Protein AF-A0A662ST17-F1 (afdb_monomer_lite)

Radius of gyration: 16.81 Å; chains: 1; bounding box: 47×29×49 Å

Structure (mmCIF, N/CA/C/O backbone):
data_AF-A0A662ST17-F1
#
_entry.id   AF-A0A662ST17-F1
#
loop_
_atom_site.group_PDB
_atom_site.id
_atom_site.type_symbol
_atom_site.label_atom_id
_atom_site.label_alt_id
_atom_site.label_comp_id
_atom_site.label_asym_id
_atom_site.label_entity_id
_atom_site.label_seq_id
_atom_site.pdbx_PDB_ins_code
_atom_site.Cartn_x
_atom_site.Cartn_y
_atom_site.Cartn_z
_atom_site.occupancy
_atom_site.B_iso_or_equiv
_atom_site.auth_seq_id
_atom_site.auth_comp_id
_atom_site.auth_asym_id
_atom_site.auth_atom_id
_atom_site.pdbx_PDB_model_num
ATOM 1 N N . MET A 1 1 ? -30.889 4.795 14.390 1.00 57.06 1 MET A N 1
ATOM 2 C CA . MET A 1 1 ? -30.016 4.594 13.212 1.00 57.06 1 MET A CA 1
ATOM 3 C C . MET A 1 1 ? -29.402 3.204 13.339 1.00 57.06 1 MET A C 1
ATOM 5 O O . MET A 1 1 ? -28.713 2.964 14.320 1.00 57.06 1 MET A O 1
ATOM 9 N N . GLY A 1 2 ? -29.785 2.241 12.493 1.00 80.62 2 GLY A N 1
ATOM 10 C CA . GLY A 1 2 ? -29.382 0.834 12.663 1.00 80.62 2 GLY A CA 1
ATOM 11 C C . GLY A 1 2 ? -27.898 0.602 12.356 1.00 80.62 2 GLY A C 1
ATOM 12 O O . GLY A 1 2 ? -27.351 1.285 11.494 1.00 80.62 2 GLY A O 1
ATOM 13 N N . LYS A 1 3 ? -27.262 -0.371 13.030 1.00 82.75 3 LYS A N 1
ATOM 14 C CA . LYS A 1 3 ? -25.839 -0.733 12.835 1.00 82.75 3 LYS A CA 1
ATOM 15 C C . LYS A 1 3 ? -25.474 -0.958 11.359 1.00 82.75 3 LYS A C 1
ATOM 17 O O . LYS A 1 3 ? -24.463 -0.438 10.908 1.00 82.75 3 LYS A O 1
ATOM 22 N N . LEU A 1 4 ? -26.362 -1.605 10.599 1.00 83.44 4 LEU A N 1
ATOM 23 C CA . LEU A 1 4 ? -26.188 -1.863 9.164 1.00 83.44 4 LEU A CA 1
ATOM 24 C C . LEU A 1 4 ? -26.002 -0.576 8.339 1.00 83.44 4 LEU A C 1
AT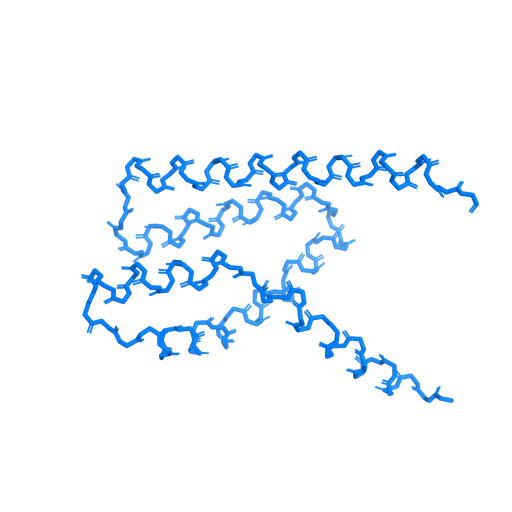OM 26 O O . LEU A 1 4 ? -25.168 -0.522 7.444 1.00 83.44 4 LEU A O 1
ATOM 30 N N . LEU A 1 5 ? -26.754 0.486 8.650 1.00 85.56 5 LEU A N 1
ATOM 31 C CA . LEU A 1 5 ? -26.634 1.761 7.936 1.00 85.56 5 LEU A CA 1
ATOM 32 C C . LEU A 1 5 ? -25.278 2.424 8.220 1.00 85.56 5 LEU A C 1
ATOM 34 O O . LEU A 1 5 ? -24.676 3.012 7.330 1.00 85.56 5 LEU A O 1
ATOM 38 N N . LEU A 1 6 ? -24.790 2.302 9.455 1.00 85.75 6 LEU A N 1
ATOM 39 C CA . LEU A 1 6 ? -23.502 2.843 9.888 1.00 85.75 6 LEU A CA 1
ATOM 40 C C . LEU A 1 6 ? -22.328 2.107 9.226 1.00 85.75 6 LEU A C 1
ATOM 42 O O . LEU A 1 6 ? -21.383 2.750 8.781 1.00 85.75 6 LEU A O 1
ATOM 46 N N . GLU A 1 7 ? -22.422 0.783 9.092 1.00 86.56 7 GLU A N 1
ATOM 47 C CA . GLU A 1 7 ? -21.440 -0.042 8.376 1.00 86.56 7 GLU A CA 1
ATOM 48 C C . GLU A 1 7 ? -21.385 0.292 6.880 1.00 86.56 7 GLU A C 1
ATOM 50 O O . GLU A 1 7 ? -20.298 0.400 6.316 1.00 86.56 7 GLU A O 1
ATOM 55 N N . VAL A 1 8 ? -22.538 0.525 6.244 1.00 85.62 8 VAL A N 1
ATOM 56 C CA . VAL A 1 8 ? -22.598 0.948 4.834 1.00 85.62 8 VAL A CA 1
ATOM 57 C C . VAL A 1 8 ? -21.993 2.341 4.646 1.00 85.62 8 VAL A C 1
ATOM 59 O O . VAL A 1 8 ? -21.243 2.569 3.704 1.00 85.62 8 VAL A O 1
ATOM 62 N N . ILE A 1 9 ? -22.262 3.281 5.552 1.00 86.38 9 ILE A N 1
ATOM 63 C CA . ILE A 1 9 ? -21.650 4.615 5.485 1.00 86.38 9 ILE A CA 1
ATO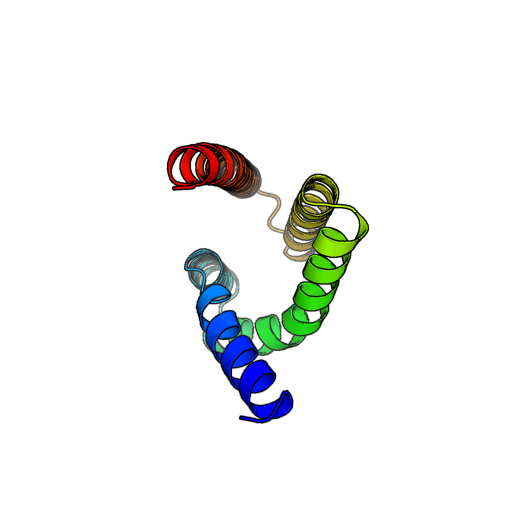M 64 C C . ILE A 1 9 ? -20.129 4.519 5.679 1.00 86.38 9 ILE A C 1
ATOM 66 O O . ILE A 1 9 ? -19.372 5.155 4.945 1.00 86.38 9 ILE A O 1
ATOM 70 N N . ALA A 1 10 ? -19.670 3.695 6.625 1.00 82.00 10 ALA A N 1
ATOM 71 C CA . ALA A 1 10 ? -18.249 3.479 6.875 1.00 82.00 10 ALA A CA 1
ATOM 72 C C . ALA A 1 10 ? -17.541 2.815 5.684 1.00 82.00 10 ALA A C 1
ATOM 74 O O . ALA A 1 10 ? -16.428 3.214 5.346 1.00 82.00 10 ALA A O 1
ATOM 75 N N . SER A 1 11 ? -18.175 1.850 5.011 1.00 81.25 11 SER A N 1
ATOM 76 C CA . SER A 1 11 ? -17.594 1.192 3.836 1.00 81.25 11 SER A CA 1
ATOM 77 C C . SER A 1 11 ? -17.497 2.136 2.635 1.00 81.25 11 SER A C 1
ATOM 79 O O . SER A 1 11 ? -16.472 2.149 1.951 1.00 81.25 11 SER A O 1
ATOM 81 N N . VAL A 1 12 ? -18.500 2.994 2.425 1.00 81.81 12 VAL A N 1
ATOM 82 C CA . VAL A 1 12 ? -18.456 4.043 1.395 1.00 81.81 12 VAL A CA 1
ATOM 83 C C . VAL A 1 12 ? -17.349 5.054 1.696 1.00 81.81 12 VAL A C 1
ATOM 85 O O . VAL A 1 12 ? -16.575 5.390 0.803 1.00 81.81 12 VAL A O 1
ATOM 88 N N . ALA A 1 13 ? -17.210 5.502 2.947 1.00 78.31 13 ALA A N 1
ATOM 89 C CA . ALA A 1 13 ? -16.121 6.395 3.345 1.00 78.31 13 ALA A CA 1
ATOM 90 C C . ALA A 1 13 ? -14.741 5.734 3.169 1.00 78.31 13 ALA A C 1
ATOM 92 O O . ALA A 1 13 ? -13.806 6.362 2.672 1.00 78.31 13 ALA A O 1
ATOM 93 N N . PHE A 1 14 ? -14.621 4.449 3.510 1.00 75.31 14 PHE A N 1
ATOM 94 C CA . PHE A 1 14 ? -13.395 3.678 3.318 1.00 75.31 14 PHE A CA 1
ATOM 95 C C . PHE A 1 14 ? -12.993 3.580 1.842 1.00 75.31 14 PHE A C 1
ATOM 97 O O . PHE A 1 14 ? -11.812 3.701 1.528 1.00 75.31 14 PHE A O 1
ATOM 104 N N . ALA A 1 15 ? -13.952 3.457 0.920 1.00 76.94 15 ALA A N 1
ATOM 105 C CA . ALA A 1 15 ? -13.667 3.430 -0.515 1.00 76.94 15 ALA A CA 1
ATOM 106 C C . ALA A 1 15 ? -12.934 4.696 -1.004 1.00 76.94 15 ALA A C 1
ATOM 108 O O . ALA A 1 15 ? -12.055 4.605 -1.862 1.00 76.94 15 ALA A O 1
ATOM 109 N N . PHE A 1 16 ? -13.216 5.864 -0.415 1.00 72.12 16 PHE A N 1
ATOM 110 C CA . PHE A 1 16 ? -12.481 7.097 -0.722 1.00 72.12 16 PHE A CA 1
ATOM 111 C C . PHE A 1 16 ? -11.043 7.089 -0.191 1.00 72.12 16 PHE A C 1
ATOM 113 O O . PHE A 1 16 ? -10.171 7.678 -0.823 1.00 72.12 16 PHE A O 1
ATOM 120 N N . PHE A 1 17 ? -10.757 6.386 0.909 1.00 69.56 17 PHE A N 1
ATOM 121 C CA . PHE A 1 17 ? -9.384 6.210 1.397 1.00 69.56 17 PHE A CA 1
ATOM 122 C C . PHE A 1 17 ? -8.553 5.261 0.521 1.00 69.56 17 PHE A C 1
ATOM 124 O O . PHE A 1 17 ? -7.331 5.391 0.469 1.00 69.56 17 PHE A O 1
ATOM 131 N N . VAL A 1 18 ? -9.195 4.333 -0.196 1.00 71.81 18 VAL A N 1
ATOM 132 C CA . VAL A 1 18 ? -8.520 3.402 -1.121 1.00 71.81 18 VAL A CA 1
ATOM 133 C C . VAL A 1 18 ? -8.062 4.104 -2.409 1.00 71.81 18 VAL A C 1
ATOM 135 O O . VAL A 1 18 ? -7.102 3.662 -3.046 1.00 71.81 18 VAL A O 1
ATOM 138 N N . MET A 1 19 ? -8.695 5.223 -2.781 1.00 71.62 19 MET A N 1
ATOM 139 C CA . MET A 1 19 ? -8.327 6.038 -3.944 1.00 71.62 19 MET A CA 1
ATOM 140 C C . MET A 1 19 ? -6.973 6.722 -3.722 1.00 71.62 19 MET A C 1
ATOM 142 O O . MET A 1 19 ? -6.887 7.867 -3.287 1.00 71.62 19 MET A O 1
ATOM 146 N N . CYS A 1 20 ? -5.890 6.015 -4.041 1.00 72.56 20 CYS A N 1
ATOM 147 C CA . CYS A 1 20 ? -4.532 6.525 -3.914 1.00 72.56 20 CYS A CA 1
ATOM 148 C C . CYS A 1 20 ? -3.906 6.792 -5.297 1.00 72.56 20 CYS A C 1
ATOM 150 O O . CYS A 1 20 ? -3.912 5.912 -6.167 1.00 72.56 20 CYS A O 1
ATOM 152 N N . PRO A 1 21 ? -3.306 7.983 -5.519 1.00 72.75 21 PRO A N 1
ATOM 153 C CA . PRO A 1 21 ? -2.732 8.360 -6.816 1.00 72.75 21 PRO A CA 1
ATOM 154 C C . PRO A 1 21 ? -1.613 7.409 -7.274 1.00 72.75 21 PRO A C 1
ATOM 156 O O . PRO A 1 21 ? -1.367 7.282 -8.472 1.00 72.75 21 PRO A O 1
ATOM 159 N N . ARG A 1 22 ? -0.988 6.674 -6.339 1.00 72.62 22 ARG A N 1
ATOM 160 C CA . ARG A 1 22 ? 0.009 5.630 -6.625 1.00 72.62 22 ARG A CA 1
ATOM 161 C C . ARG A 1 22 ? -0.547 4.524 -7.527 1.00 72.62 22 ARG A C 1
ATOM 163 O O . ARG A 1 22 ? 0.117 4.157 -8.493 1.00 72.62 22 ARG A O 1
ATOM 170 N N . ILE A 1 23 ? -1.743 3.998 -7.238 1.00 76.62 23 ILE A N 1
ATOM 171 C CA . ILE A 1 23 ? -2.329 2.894 -8.022 1.00 76.62 23 ILE A CA 1
ATOM 172 C C . ILE A 1 23 ? -2.617 3.367 -9.448 1.00 76.62 23 ILE A C 1
ATOM 174 O O . ILE A 1 23 ? -2.288 2.669 -10.407 1.00 76.62 23 ILE A O 1
ATOM 178 N N . ALA A 1 24 ? -3.157 4.578 -9.594 1.00 72.56 24 ALA A N 1
ATOM 179 C CA . ALA A 1 24 ? -3.416 5.179 -10.898 1.00 72.56 24 ALA A CA 1
ATOM 180 C C . ALA A 1 24 ? -2.119 5.396 -11.702 1.00 72.56 24 ALA A C 1
ATOM 182 O O . ALA A 1 24 ? -2.063 5.048 -12.882 1.00 72.56 24 ALA A O 1
ATOM 183 N N . GLY A 1 25 ? -1.060 5.902 -11.058 1.00 70.44 25 GLY A N 1
ATOM 184 C CA . GLY A 1 25 ? 0.251 6.094 -11.684 1.00 70.44 25 GLY A CA 1
ATOM 185 C C . GLY A 1 25 ? 0.878 4.783 -12.163 1.00 70.44 25 GLY A C 1
ATOM 186 O O . GLY A 1 25 ? 1.295 4.684 -13.315 1.00 70.44 25 GLY A O 1
ATOM 187 N N . MET A 1 26 ? 0.866 3.747 -11.319 1.00 72.69 26 MET A N 1
ATOM 188 C CA . MET A 1 26 ? 1.359 2.412 -11.676 1.00 72.69 26 MET A CA 1
ATOM 189 C C . MET A 1 26 ? 0.560 1.803 -12.834 1.00 72.69 26 MET A C 1
ATOM 191 O O . MET A 1 26 ? 1.157 1.311 -13.787 1.00 72.69 26 MET A O 1
ATOM 195 N N . CYS A 1 27 ? -0.775 1.897 -12.819 1.00 73.62 27 CYS A N 1
ATOM 196 C CA . CYS A 1 27 ? -1.611 1.408 -13.922 1.00 73.62 27 CYS A CA 1
ATOM 197 C C . CYS A 1 27 ? -1.299 2.121 -15.246 1.00 73.62 27 CYS A C 1
ATOM 199 O O . CYS A 1 27 ? -1.256 1.475 -16.290 1.00 73.62 27 CYS A O 1
ATOM 201 N N . ALA A 1 28 ? -1.042 3.433 -15.214 1.00 71.12 28 ALA A N 1
ATOM 202 C CA . ALA A 1 28 ? -0.666 4.197 -16.401 1.00 71.12 28 ALA A CA 1
ATOM 203 C C . ALA A 1 28 ? 0.708 3.778 -16.953 1.00 71.12 28 ALA A C 1
ATOM 205 O O . ALA A 1 28 ? 0.865 3.634 -18.166 1.00 71.12 28 ALA A O 1
ATOM 206 N N . VAL A 1 29 ? 1.692 3.537 -16.080 1.00 71.12 29 VAL A N 1
ATOM 207 C CA . VAL A 1 29 ? 3.019 3.037 -16.478 1.00 71.12 29 VAL A CA 1
ATOM 208 C C . VAL A 1 29 ? 2.920 1.621 -17.051 1.00 71.12 29 VAL A C 1
ATOM 210 O O . VAL A 1 29 ? 3.480 1.351 -18.114 1.00 71.12 29 VAL A O 1
ATOM 213 N N . LEU A 1 30 ? 2.157 0.732 -16.410 1.00 69.50 30 LEU A N 1
ATOM 214 C CA . LEU A 1 30 ? 1.924 -0.632 -16.892 1.00 69.50 30 LEU A CA 1
ATOM 215 C C . LEU A 1 30 ? 1.244 -0.649 -18.259 1.00 69.50 30 LEU A C 1
ATOM 217 O O . LEU A 1 30 ? 1.705 -1.326 -19.174 1.00 69.50 30 LEU A O 1
ATOM 221 N N . ALA A 1 31 ? 0.173 0.127 -18.413 1.00 70.44 31 ALA A N 1
ATOM 222 C CA . ALA A 1 31 ? -0.547 0.259 -19.671 1.00 70.44 31 ALA A CA 1
ATOM 223 C C . ALA A 1 31 ? 0.357 0.766 -20.798 1.00 70.44 31 ALA A C 1
ATOM 225 O O . ALA A 1 31 ? 0.315 0.241 -21.909 1.00 70.44 31 ALA A O 1
ATOM 226 N N . LYS A 1 32 ? 1.225 1.741 -20.501 1.00 67.62 32 LYS A N 1
ATOM 227 C CA . LYS A 1 32 ? 2.160 2.310 -21.476 1.00 67.62 32 LYS A CA 1
ATOM 228 C C . LYS A 1 32 ? 3.263 1.332 -21.885 1.00 67.62 32 LYS A C 1
ATOM 230 O O . LYS A 1 32 ? 3.685 1.353 -23.035 1.00 67.62 32 LYS A O 1
ATOM 235 N N . THR A 1 33 ? 3.716 0.484 -20.963 1.00 67.19 33 THR A N 1
ATOM 236 C CA . THR A 1 33 ? 4.799 -0.483 -21.213 1.00 67.19 33 THR A CA 1
ATOM 237 C C . THR A 1 33 ? 4.279 -1.762 -21.881 1.00 67.19 33 THR A C 1
ATOM 239 O O . THR A 1 33 ? 4.979 -2.351 -22.697 1.00 67.19 33 THR A O 1
ATOM 242 N N . GLY A 1 34 ? 3.045 -2.177 -21.572 1.00 64.88 34 GLY A N 1
ATOM 243 C CA . GLY A 1 34 ? 2.420 -3.396 -22.101 1.00 64.88 34 GLY A CA 1
ATOM 244 C C . GLY A 1 34 ? 1.438 -3.196 -23.261 1.00 64.88 34 GLY A C 1
ATOM 245 O O . GLY A 1 34 ? 0.906 -4.181 -23.761 1.00 64.88 34 GLY A O 1
ATOM 246 N N . GLY A 1 35 ? 1.137 -1.955 -23.668 1.00 70.31 35 GLY A N 1
ATOM 247 C CA . GLY A 1 35 ? 0.091 -1.666 -24.664 1.00 70.31 35 GLY A CA 1
ATOM 248 C C . GLY A 1 35 ? -1.325 -2.049 -24.203 1.00 70.31 35 GLY A C 1
ATOM 249 O O . GLY A 1 35 ? -2.215 -2.260 -25.025 1.00 70.31 35 GLY A O 1
ATOM 250 N N . LEU A 1 36 ? -1.530 -2.183 -22.891 1.00 78.06 36 LEU A N 1
ATOM 251 C CA . LEU A 1 36 ? -2.773 -2.651 -22.277 1.00 78.06 36 LEU A CA 1
ATOM 252 C C . LEU A 1 36 ? -3.712 -1.480 -21.976 1.00 78.06 36 LEU A C 1
ATOM 254 O O . LEU A 1 36 ? -3.272 -0.353 -21.760 1.00 78.06 36 LEU A O 1
ATOM 258 N N . ASN A 1 37 ? -5.017 -1.747 -21.896 1.00 81.00 37 ASN A N 1
ATOM 259 C CA . ASN A 1 37 ? -5.983 -0.731 -21.487 1.00 81.00 37 ASN A CA 1
ATOM 260 C C . ASN A 1 37 ? -5.856 -0.451 -19.968 1.00 81.00 37 ASN A C 1
ATOM 262 O O . ASN A 1 37 ? -6.162 -1.344 -19.169 1.00 81.00 37 ASN A O 1
ATOM 266 N N . PRO A 1 38 ? -5.460 0.768 -19.545 1.00 77.88 38 PRO A N 1
ATOM 267 C CA . PRO A 1 38 ? -5.233 1.097 -18.134 1.00 77.88 38 PRO A CA 1
ATOM 268 C C . PRO A 1 38 ? -6.495 0.967 -17.281 1.00 77.88 38 PRO A C 1
ATOM 270 O O . PRO A 1 38 ? -6.412 0.570 -16.120 1.00 77.88 38 PRO A O 1
ATOM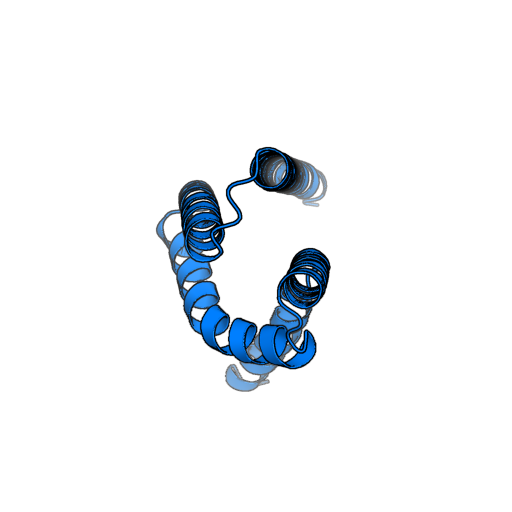 273 N N . TYR A 1 39 ? -7.667 1.255 -17.852 1.00 81.06 39 TYR A N 1
ATOM 274 C CA . TYR A 1 39 ? -8.938 1.151 -17.138 1.00 81.06 39 TYR A CA 1
ATOM 275 C C . TYR A 1 39 ? -9.285 -0.302 -16.812 1.00 81.06 39 TYR A C 1
ATOM 277 O O . TYR A 1 39 ? -9.770 -0.587 -15.720 1.00 81.06 39 TYR A O 1
ATOM 285 N N . LEU A 1 40 ? -8.990 -1.230 -17.727 1.00 81.94 40 LEU A N 1
ATOM 286 C CA . LEU A 1 40 ? -9.253 -2.652 -17.514 1.00 81.94 40 LEU A CA 1
ATOM 287 C C . LEU A 1 40 ? -8.331 -3.226 -16.428 1.00 81.94 40 LEU A C 1
ATOM 289 O O . LEU A 1 40 ? -8.791 -3.944 -15.545 1.00 81.94 40 LEU A O 1
ATOM 293 N N . VAL A 1 41 ? -7.045 -2.856 -16.460 1.00 80.56 41 VAL A N 1
ATOM 294 C CA . VAL A 1 41 ? -6.056 -3.260 -15.447 1.00 80.56 41 VAL A CA 1
ATOM 295 C C . VAL A 1 41 ? -6.441 -2.723 -14.069 1.00 80.56 41 VAL A C 1
ATOM 297 O O . VAL A 1 41 ? -6.409 -3.471 -13.095 1.00 80.56 41 VAL A O 1
ATOM 300 N N . ALA A 1 42 ? -6.869 -1.461 -13.984 1.00 80.75 42 ALA A N 1
ATOM 301 C CA . ALA A 1 42 ? -7.314 -0.866 -12.730 1.00 80.75 42 ALA A CA 1
ATOM 302 C C . ALA A 1 42 ? -8.574 -1.557 -12.184 1.00 80.75 42 ALA A C 1
ATOM 304 O O . ALA A 1 42 ? -8.637 -1.871 -10.998 1.00 80.75 42 ALA A O 1
ATOM 305 N N . LEU A 1 43 ? -9.564 -1.846 -13.030 1.00 83.50 43 LEU A N 1
ATOM 306 C CA . LEU A 1 43 ? -10.846 -2.399 -12.588 1.00 83.50 43 LEU A CA 1
ATOM 307 C C . LEU A 1 43 ? -10.736 -3.877 -12.185 1.00 83.50 43 LEU A C 1
ATOM 309 O O . LEU A 1 43 ? -11.199 -4.270 -11.118 1.00 83.50 43 LEU A O 1
ATOM 313 N N . VAL A 1 44 ? -10.059 -4.694 -12.993 1.00 83.88 44 VAL A N 1
ATOM 314 C CA . VAL A 1 44 ? -9.827 -6.110 -12.665 1.00 83.88 44 VAL A CA 1
ATOM 315 C C . VAL A 1 44 ? -8.838 -6.239 -11.503 1.00 83.88 44 VAL A C 1
ATOM 317 O O . VAL A 1 44 ? -9.055 -7.031 -10.588 1.00 83.88 44 VAL A O 1
ATOM 320 N N . GLY A 1 45 ? -7.785 -5.417 -11.489 1.00 80.19 45 GLY A N 1
ATOM 321 C CA . GLY A 1 45 ? -6.795 -5.395 -10.416 1.00 80.19 45 GLY A CA 1
ATOM 322 C C . GLY A 1 45 ? -7.390 -5.003 -9.064 1.00 80.19 45 GLY A C 1
ATOM 323 O O . GLY A 1 45 ? -7.078 -5.634 -8.059 1.00 80.19 45 GLY A O 1
ATOM 324 N N . THR A 1 46 ? -8.292 -4.019 -9.023 1.00 81.88 46 THR A N 1
ATOM 325 C CA . THR A 1 46 ? -8.962 -3.603 -7.776 1.00 81.88 46 THR A CA 1
ATOM 326 C C . THR A 1 46 ? -9.949 -4.647 -7.257 1.00 81.88 46 THR A C 1
ATOM 328 O O . THR A 1 46 ? -10.007 -4.865 -6.047 1.00 81.88 46 THR A O 1
ATOM 331 N N . LEU A 1 47 ? -10.658 -5.356 -8.142 1.00 84.62 47 LEU A N 1
ATOM 332 C CA . LEU A 1 47 ? -11.493 -6.500 -7.753 1.00 84.62 47 LEU A CA 1
ATOM 333 C C . LEU A 1 47 ? -10.668 -7.603 -7.077 1.00 84.62 47 LEU A C 1
ATOM 335 O O . LEU A 1 47 ? -11.072 -8.123 -6.040 1.00 84.62 47 LEU A O 1
ATOM 339 N N . ILE A 1 48 ? -9.487 -7.913 -7.618 1.00 83.44 48 ILE A N 1
ATOM 340 C CA . ILE A 1 48 ? -8.562 -8.893 -7.027 1.00 83.44 48 ILE A CA 1
ATOM 341 C C . ILE A 1 48 ? -7.905 -8.344 -5.748 1.00 83.44 48 ILE A C 1
ATOM 343 O O . ILE A 1 48 ? -7.634 -9.100 -4.818 1.00 83.44 48 ILE A O 1
ATOM 347 N N . ALA A 1 49 ? -7.678 -7.031 -5.657 1.00 82.56 49 ALA A N 1
ATOM 348 C CA . ALA A 1 49 ? -7.086 -6.393 -4.482 1.00 82.56 49 ALA A CA 1
ATOM 349 C C . ALA A 1 49 ? -8.052 -6.285 -3.290 1.00 82.56 49 ALA A C 1
ATOM 351 O O . ALA A 1 49 ? -7.601 -6.228 -2.148 1.00 82.56 49 ALA A O 1
ATOM 352 N N . SER A 1 50 ? -9.368 -6.277 -3.524 1.00 83.62 50 SER A N 1
ATOM 353 C CA . SER A 1 50 ? -10.395 -6.201 -2.476 1.00 83.62 50 SER A CA 1
ATOM 354 C C . SER A 1 50 ? -10.211 -7.229 -1.336 1.00 83.62 50 SER A C 1
ATOM 356 O O . SER A 1 50 ? -10.150 -6.813 -0.174 1.00 83.62 50 SER A O 1
ATOM 358 N N . PRO A 1 51 ? -10.025 -8.542 -1.595 1.00 83.88 51 PRO A N 1
ATOM 359 C CA . PRO A 1 51 ? -9.738 -9.511 -0.532 1.00 83.88 51 PRO A CA 1
ATOM 360 C C . PRO A 1 51 ? -8.377 -9.283 0.147 1.00 83.88 51 PRO A C 1
ATOM 362 O O . PRO A 1 51 ? -8.248 -9.492 1.353 1.00 83.88 51 PRO A O 1
ATOM 365 N N . LEU A 1 52 ? -7.368 -8.805 -0.587 1.00 83.56 52 LEU A N 1
ATOM 366 C CA . LEU A 1 52 ? -6.056 -8.466 -0.022 1.00 83.56 52 LEU A CA 1
ATOM 367 C C . LEU A 1 52 ? -6.139 -7.280 0.950 1.00 83.56 52 LEU A C 1
ATOM 369 O O . LEU A 1 52 ? -5.445 -7.250 1.964 1.00 83.56 52 LEU A O 1
ATOM 373 N N . MET A 1 53 ? -7.024 -6.324 0.675 1.00 83.38 53 MET A N 1
ATOM 374 C CA . MET A 1 53 ? -7.317 -5.214 1.578 1.00 83.38 53 MET A CA 1
ATOM 375 C C . MET A 1 53 ? -7.912 -5.706 2.900 1.00 83.38 53 MET A C 1
ATOM 377 O O . MET A 1 53 ? -7.468 -5.275 3.964 1.00 83.38 53 MET A O 1
ATOM 381 N N . ALA A 1 54 ? -8.845 -6.660 2.854 1.00 84.94 54 ALA A N 1
ATOM 382 C CA . ALA A 1 54 ? -9.377 -7.288 4.063 1.00 84.94 54 ALA A CA 1
ATOM 383 C C . ALA A 1 54 ? -8.282 -8.029 4.855 1.00 84.94 54 ALA A C 1
ATOM 385 O O . ALA A 1 54 ? -8.232 -7.922 6.082 1.00 84.94 54 ALA A O 1
ATOM 386 N N . LEU A 1 55 ? -7.357 -8.709 4.165 1.00 84.88 55 LEU A N 1
ATOM 387 C CA . LEU A 1 55 ? -6.201 -9.358 4.791 1.00 84.88 55 LEU A CA 1
ATOM 388 C C . LEU A 1 55 ? -5.288 -8.346 5.505 1.00 84.88 55 LEU A C 1
ATOM 390 O O . LEU A 1 55 ? -4.861 -8.594 6.630 1.00 84.88 55 LEU A O 1
ATOM 394 N N . MET A 1 56 ? -5.023 -7.189 4.892 1.00 82.31 56 MET A N 1
ATOM 395 C CA . MET A 1 56 ? -4.217 -6.128 5.511 1.00 82.31 56 MET A CA 1
ATOM 396 C C . MET A 1 56 ? -4.886 -5.529 6.747 1.00 82.31 56 MET A C 1
ATOM 398 O O . MET A 1 56 ? -4.215 -5.284 7.751 1.00 82.31 56 MET A O 1
ATOM 402 N N . VAL A 1 57 ? -6.207 -5.332 6.715 1.00 84.81 57 VAL A N 1
ATOM 403 C CA . VAL A 1 57 ? -6.969 -4.903 7.898 1.00 84.81 57 VAL A CA 1
ATOM 404 C C . VAL A 1 57 ? -6.867 -5.958 8.997 1.00 84.81 57 VAL A C 1
ATOM 406 O O . VAL A 1 57 ? -6.553 -5.621 10.136 1.00 84.81 57 VAL A O 1
ATOM 409 N N . TYR A 1 58 ? -7.042 -7.236 8.659 1.00 86.56 58 TYR A N 1
ATOM 410 C CA . TYR A 1 58 ? -6.899 -8.336 9.610 1.00 86.56 58 TYR A CA 1
ATOM 411 C C . TYR A 1 58 ? -5.500 -8.376 10.245 1.00 86.56 58 TYR A C 1
ATOM 413 O O . TYR A 1 58 ? -5.388 -8.506 11.466 1.00 86.56 58 TYR A O 1
ATOM 421 N N . LEU A 1 59 ? -4.437 -8.203 9.451 1.00 84.56 59 LEU A N 1
ATOM 422 C CA . LEU A 1 59 ? -3.066 -8.125 9.960 1.00 84.56 59 LEU A CA 1
ATOM 423 C C . LEU A 1 59 ? -2.870 -6.926 10.886 1.00 84.56 59 LEU A C 1
ATOM 425 O O . LEU A 1 59 ? -2.282 -7.064 11.955 1.00 84.56 59 LEU A O 1
ATOM 429 N N . THR A 1 60 ? -3.389 -5.763 10.499 1.00 82.56 60 THR A N 1
ATOM 430 C CA . THR A 1 60 ? -3.245 -4.529 11.278 1.00 82.56 60 THR A CA 1
ATOM 431 C C . THR A 1 60 ? -3.958 -4.634 12.626 1.00 82.56 60 THR A C 1
ATOM 433 O O . THR A 1 60 ? -3.413 -4.198 13.637 1.00 82.56 60 THR A O 1
ATOM 436 N N . VAL A 1 61 ? -5.150 -5.238 12.659 1.00 84.00 61 VAL A N 1
ATOM 437 C CA . VAL A 1 61 ? -5.951 -5.388 13.884 1.00 84.00 61 VAL A CA 1
ATOM 438 C C . VAL A 1 61 ? -5.362 -6.442 14.825 1.00 84.00 61 VAL A C 1
ATOM 440 O O . VAL A 1 61 ? -5.311 -6.205 16.027 1.00 84.00 61 VAL A O 1
ATOM 443 N N . ASN A 1 62 ? -4.895 -7.585 14.306 1.00 83.25 62 ASN A N 1
ATOM 444 C CA . ASN A 1 62 ? -4.445 -8.701 15.152 1.00 83.25 62 ASN A CA 1
ATOM 445 C C . ASN A 1 62 ? -2.946 -8.673 15.483 1.00 83.25 62 ASN A C 1
ATOM 447 O O . ASN A 1 62 ? -2.555 -9.075 16.574 1.00 83.25 62 ASN A O 1
ATOM 451 N N . PHE A 1 63 ? -2.101 -8.210 14.559 1.00 79.81 63 PHE A N 1
ATOM 452 C CA . PHE A 1 63 ? -0.636 -8.235 14.690 1.00 79.81 63 PHE A CA 1
ATOM 453 C C . PHE A 1 63 ? -0.014 -6.833 14.758 1.00 79.81 63 PHE A C 1
ATOM 455 O O . PHE A 1 63 ? 1.203 -6.685 14.895 1.00 79.81 63 PHE A O 1
ATOM 462 N N . GLY A 1 64 ? -0.844 -5.791 14.682 1.00 81.00 64 GLY A N 1
ATOM 463 C CA . GLY A 1 64 ? -0.419 -4.404 14.759 1.00 81.00 64 GLY A 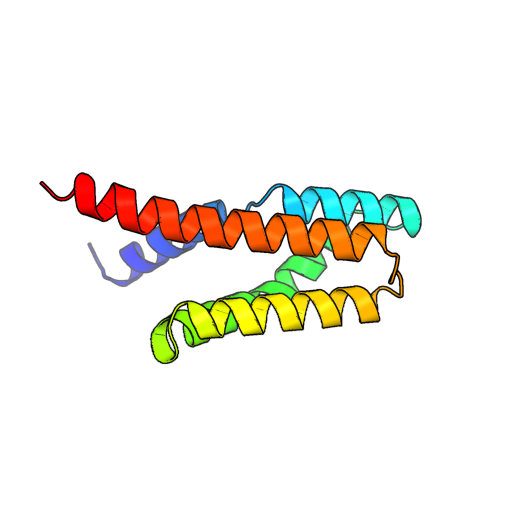CA 1
ATOM 464 C C . GLY A 1 64 ? 0.206 -3.872 13.468 1.00 81.00 64 GLY A C 1
ATOM 465 O O . GLY A 1 64 ? 0.355 -4.549 12.450 1.00 81.00 64 GLY A O 1
ATOM 466 N N . VAL A 1 65 ? 0.600 -2.601 13.528 1.00 76.88 65 VAL A N 1
ATOM 467 C CA . VAL A 1 65 ? 1.072 -1.825 12.370 1.00 76.88 65 VAL A CA 1
ATOM 468 C C . VAL A 1 65 ? 2.360 -2.398 11.766 1.00 76.88 65 VAL A C 1
ATOM 470 O O . VAL A 1 65 ? 2.552 -2.347 10.557 1.00 76.88 65 VAL A O 1
ATOM 473 N N . HIS A 1 66 ? 3.251 -2.967 12.582 1.00 77.94 66 HIS A N 1
ATOM 474 C CA . HIS A 1 66 ? 4.547 -3.462 12.102 1.00 77.94 66 HIS A CA 1
ATOM 475 C C . HIS A 1 66 ? 4.388 -4.693 11.200 1.00 77.94 66 HIS A C 1
ATOM 477 O O . HIS A 1 66 ? 5.028 -4.771 10.153 1.00 77.94 66 HIS A O 1
ATOM 483 N N . ALA A 1 67 ? 3.484 -5.612 11.554 1.00 80.50 67 ALA A N 1
ATOM 484 C CA . ALA A 1 67 ? 3.184 -6.782 10.734 1.00 80.50 67 ALA A CA 1
ATOM 485 C C . ALA A 1 67 ? 2.527 -6.394 9.403 1.00 80.50 67 ALA A C 1
ATOM 487 O O . ALA A 1 67 ? 2.891 -6.934 8.360 1.00 80.50 67 ALA A O 1
ATOM 488 N N . ALA A 1 68 ? 1.618 -5.414 9.426 1.00 80.44 68 ALA A N 1
ATOM 489 C CA . ALA A 1 68 ? 0.994 -4.887 8.216 1.00 80.44 68 ALA A CA 1
ATOM 490 C C . ALA A 1 68 ? 2.028 -4.286 7.252 1.00 80.44 68 ALA A C 1
ATOM 492 O O . ALA A 1 68 ? 1.966 -4.533 6.051 1.00 80.44 68 ALA A O 1
ATOM 493 N N . ILE A 1 69 ? 3.023 -3.556 7.769 1.00 77.44 69 ILE A N 1
ATOM 494 C CA . ILE A 1 69 ? 4.075 -2.966 6.933 1.00 77.44 69 ILE A CA 1
ATOM 495 C C . ILE A 1 69 ? 4.975 -4.044 6.323 1.00 77.44 69 ILE A C 1
ATOM 497 O O . ILE A 1 69 ? 5.262 -3.987 5.130 1.00 77.44 69 ILE A O 1
ATOM 501 N N . ILE A 1 70 ? 5.388 -5.050 7.101 1.00 81.12 70 ILE A N 1
ATOM 502 C CA . ILE A 1 70 ? 6.202 -6.160 6.578 1.00 81.12 70 ILE A CA 1
ATOM 503 C C . ILE A 1 70 ? 5.445 -6.908 5.476 1.00 81.12 70 ILE A C 1
ATOM 505 O O . ILE A 1 70 ? 6.005 -7.168 4.411 1.00 81.12 70 ILE A O 1
ATOM 509 N N . ALA A 1 71 ? 4.165 -7.210 5.703 1.00 83.12 71 ALA A N 1
ATOM 510 C CA . ALA A 1 71 ? 3.325 -7.856 4.704 1.00 83.12 71 ALA A CA 1
ATOM 511 C C . ALA A 1 71 ? 3.160 -6.992 3.447 1.00 83.12 71 ALA A C 1
ATOM 513 O O . ALA A 1 71 ? 3.248 -7.526 2.346 1.00 83.12 71 ALA A O 1
ATOM 514 N N . ALA A 1 72 ? 2.985 -5.675 3.598 1.00 80.38 72 ALA A N 1
ATOM 515 C CA . ALA A 1 72 ? 2.860 -4.745 2.477 1.00 80.38 72 ALA A CA 1
ATOM 516 C C . ALA A 1 72 ? 4.126 -4.719 1.607 1.00 80.38 72 ALA A C 1
ATOM 518 O O . ALA A 1 72 ? 4.040 -4.806 0.382 1.00 80.38 72 ALA A O 1
ATOM 519 N N . VAL A 1 73 ? 5.307 -4.675 2.233 1.00 79.31 73 VAL A N 1
ATOM 520 C CA . VAL A 1 73 ? 6.593 -4.744 1.523 1.00 79.31 73 VAL A CA 1
ATOM 521 C C . VAL A 1 73 ? 6.741 -6.083 0.798 1.00 79.31 73 VAL A C 1
ATOM 523 O O . VAL A 1 73 ? 7.134 -6.107 -0.366 1.00 79.31 73 VAL A O 1
ATOM 526 N N . LEU A 1 74 ? 6.376 -7.196 1.441 1.00 82.81 74 LEU A N 1
ATOM 527 C CA . LEU A 1 74 ? 6.381 -8.524 0.819 1.00 82.81 74 LEU A CA 1
ATOM 528 C C . LEU A 1 74 ? 5.468 -8.586 -0.410 1.00 82.81 74 LEU A C 1
ATOM 530 O O . LEU A 1 74 ? 5.896 -9.055 -1.463 1.00 82.81 74 LEU A O 1
ATOM 534 N N . THR A 1 75 ? 4.235 -8.084 -0.306 1.00 82.25 75 THR A N 1
ATOM 535 C CA . THR A 1 75 ? 3.301 -8.050 -1.439 1.00 82.25 75 THR A CA 1
A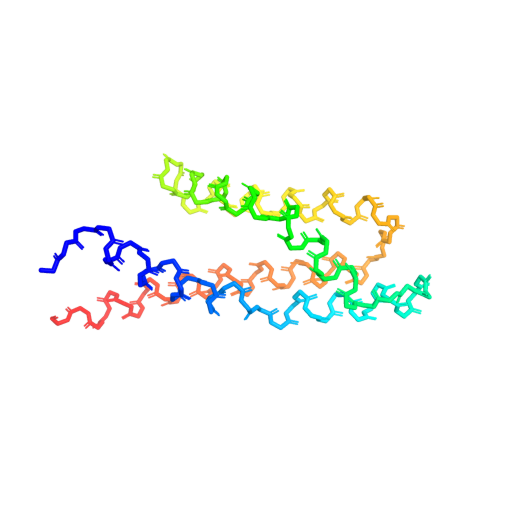TOM 536 C C . THR A 1 75 ? 3.797 -7.160 -2.578 1.00 82.25 75 THR A C 1
ATOM 538 O O . THR A 1 75 ? 3.640 -7.538 -3.737 1.00 82.25 75 THR A O 1
ATOM 541 N N . ASP A 1 76 ? 4.460 -6.040 -2.276 1.00 77.38 76 ASP A N 1
ATOM 542 C CA . ASP A 1 76 ? 5.055 -5.162 -3.290 1.00 77.38 76 ASP A CA 1
ATOM 543 C C . ASP A 1 76 ? 6.230 -5.849 -4.015 1.00 77.38 76 ASP A C 1
ATOM 545 O O . ASP A 1 76 ? 6.349 -5.743 -5.236 1.00 77.38 76 ASP A O 1
ATOM 549 N N . VAL A 1 77 ? 7.061 -6.618 -3.298 1.00 75.25 77 VAL A N 1
ATOM 550 C CA . VAL A 1 77 ? 8.150 -7.418 -3.895 1.00 75.25 77 VAL A CA 1
ATOM 551 C C . VAL A 1 77 ? 7.596 -8.526 -4.792 1.00 75.25 77 VAL A C 1
ATOM 553 O O . VAL A 1 77 ? 8.085 -8.712 -5.907 1.00 75.25 77 VAL A O 1
ATOM 556 N N . VAL A 1 78 ? 6.558 -9.240 -4.344 1.00 80.81 78 VAL A N 1
ATOM 557 C CA . VAL A 1 78 ? 5.896 -10.284 -5.145 1.00 80.81 78 VAL A CA 1
ATOM 558 C C . VAL A 1 78 ? 5.269 -9.686 -6.405 1.00 80.81 78 VAL A C 1
ATOM 560 O O . VAL A 1 78 ? 5.424 -10.250 -7.487 1.00 80.81 78 VAL A O 1
ATOM 563 N N . ALA A 1 79 ? 4.616 -8.526 -6.298 1.00 75.31 79 ALA A N 1
ATOM 564 C CA . ALA A 1 79 ? 4.050 -7.823 -7.445 1.00 75.31 79 ALA A CA 1
ATOM 565 C C . ALA A 1 79 ? 5.136 -7.382 -8.441 1.00 75.31 79 ALA A C 1
ATOM 567 O O . ALA A 1 79 ? 4.989 -7.597 -9.644 1.00 75.31 79 ALA A O 1
ATOM 568 N N . ALA A 1 80 ? 6.252 -6.832 -7.951 1.00 70.00 80 ALA A N 1
ATOM 569 C CA . ALA A 1 80 ? 7.389 -6.453 -8.788 1.00 70.00 80 ALA A CA 1
ATOM 570 C C . ALA A 1 80 ? 8.007 -7.661 -9.512 1.00 70.00 80 ALA A C 1
ATOM 572 O O . ALA A 1 80 ? 8.377 -7.556 -10.683 1.00 70.00 80 ALA A O 1
ATOM 573 N N . LEU A 1 81 ? 8.074 -8.817 -8.841 1.00 74.69 81 LEU A N 1
ATOM 574 C CA . LEU A 1 81 ? 8.548 -10.069 -9.431 1.00 74.69 81 LEU A CA 1
ATOM 575 C C . LEU A 1 81 ? 7.588 -10.574 -10.518 1.00 74.69 81 LEU A C 1
ATOM 577 O O . LEU A 1 81 ? 8.030 -10.919 -11.610 1.00 74.69 81 LEU A O 1
ATOM 581 N N . ALA A 1 82 ? 6.279 -10.562 -10.247 1.00 75.19 82 ALA A N 1
ATOM 582 C CA . ALA A 1 82 ? 5.245 -11.004 -11.183 1.00 75.19 82 ALA A CA 1
ATOM 583 C C . ALA A 1 82 ? 5.176 -10.139 -12.452 1.00 75.19 82 ALA A C 1
ATOM 585 O O . ALA A 1 82 ? 4.883 -10.648 -13.531 1.00 75.19 82 ALA A O 1
ATOM 586 N N . MET A 1 83 ? 5.476 -8.842 -12.343 1.00 67.25 83 MET A N 1
ATOM 587 C CA . MET A 1 83 ? 5.534 -7.940 -13.496 1.00 67.25 83 MET A CA 1
ATOM 588 C C . MET A 1 83 ? 6.819 -8.084 -14.324 1.00 67.25 83 MET A C 1
ATOM 590 O O . MET A 1 83 ? 6.913 -7.491 -15.395 1.00 67.25 83 MET A O 1
ATOM 594 N N . GLY A 1 84 ? 7.827 -8.830 -13.852 1.00 61.72 84 GLY A N 1
ATOM 595 C CA . GLY A 1 84 ? 9.115 -8.983 -14.543 1.00 61.72 84 GLY A CA 1
ATOM 596 C C . GLY A 1 84 ? 9.929 -7.684 -14.661 1.00 61.72 84 GLY A C 1
ATOM 597 O O . GLY A 1 84 ? 11.020 -7.678 -15.224 1.00 61.72 84 GLY A O 1
ATOM 598 N N . THR A 1 85 ? 9.435 -6.578 -14.103 1.00 60.19 85 THR A N 1
ATOM 599 C CA . THR A 1 85 ? 10.040 -5.244 -14.129 1.00 60.19 85 THR A CA 1
ATOM 600 C C . THR A 1 85 ? 10.910 -5.011 -12.899 1.00 60.19 85 THR A C 1
ATOM 602 O O . THR A 1 85 ? 10.806 -3.971 -12.245 1.00 60.19 85 THR A O 1
ATOM 605 N N . PHE A 1 86 ? 11.787 -5.965 -12.573 1.00 59.09 86 PHE A N 1
ATOM 606 C CA . PHE A 1 86 ? 12.819 -5.779 -11.548 1.00 59.09 86 PHE A CA 1
ATOM 607 C C . PHE A 1 86 ? 13.888 -4.807 -12.068 1.00 59.09 86 PHE A C 1
ATOM 609 O O . PHE A 1 86 ? 15.007 -5.170 -12.416 1.00 59.09 86 PHE A O 1
ATOM 616 N N . THR A 1 87 ? 13.511 -3.535 -12.180 1.00 65.50 87 THR A N 1
ATOM 617 C CA . THR A 1 87 ? 14.423 -2.444 -12.492 1.00 65.50 87 THR A CA 1
ATOM 618 C C . THR A 1 87 ? 14.801 -1.748 -11.192 1.00 65.50 87 THR A C 1
ATOM 620 O O . THR A 1 87 ? 13.958 -1.527 -10.320 1.00 65.50 87 THR A O 1
ATOM 623 N N . VAL A 1 88 ? 16.070 -1.364 -11.062 1.00 67.19 88 VAL A N 1
ATOM 624 C CA . VAL A 1 88 ? 16.593 -0.728 -9.842 1.00 67.19 88 VAL A CA 1
ATOM 625 C C . VAL A 1 88 ? 15.803 0.544 -9.498 1.00 67.19 88 VAL A C 1
ATOM 627 O O . VAL A 1 88 ? 15.561 0.814 -8.327 1.00 67.19 88 VAL A O 1
ATOM 630 N N . LYS A 1 89 ? 15.298 1.279 -10.502 1.00 68.69 89 LYS A N 1
ATOM 631 C CA . LYS A 1 89 ? 14.413 2.441 -10.288 1.00 68.69 89 LYS A CA 1
ATOM 632 C C . LYS A 1 89 ? 13.110 2.090 -9.563 1.00 68.69 89 LYS A C 1
ATOM 634 O O . LYS A 1 89 ? 12.766 2.790 -8.620 1.00 68.69 89 LYS A O 1
ATOM 639 N N . ALA A 1 90 ? 12.423 1.017 -9.958 1.00 65.69 90 ALA A N 1
ATOM 640 C CA . ALA A 1 90 ? 11.161 0.617 -9.330 1.00 65.69 90 ALA A CA 1
ATOM 641 C C . ALA A 1 90 ? 11.384 0.182 -7.875 1.00 65.69 90 ALA A C 1
ATOM 643 O O . ALA A 1 90 ? 10.611 0.543 -6.993 1.00 65.69 90 ALA A O 1
ATOM 644 N N . ALA A 1 91 ? 12.488 -0.522 -7.603 1.00 67.12 91 ALA A N 1
ATOM 645 C CA . ALA A 1 91 ? 12.869 -0.876 -6.240 1.00 67.12 91 ALA A CA 1
ATOM 646 C C . ALA A 1 91 ? 13.128 0.372 -5.377 1.00 67.12 91 ALA A C 1
ATOM 648 O O . ALA A 1 91 ? 12.641 0.442 -4.251 1.00 67.12 91 ALA A O 1
ATOM 649 N N . VAL A 1 92 ? 13.837 1.377 -5.909 1.00 75.69 92 VAL A N 1
ATOM 650 C CA . VAL A 1 92 ? 14.065 2.650 -5.205 1.00 75.69 92 VAL A CA 1
ATOM 651 C C . VAL A 1 92 ? 12.754 3.400 -4.968 1.00 75.69 92 VAL A C 1
ATOM 653 O O . VAL A 1 92 ? 12.533 3.871 -3.858 1.00 75.69 92 VAL A O 1
ATOM 656 N N . GLU A 1 93 ? 11.859 3.477 -5.956 1.00 69.62 93 GLU A N 1
ATOM 657 C CA . GLU A 1 93 ? 10.542 4.105 -5.782 1.00 69.62 93 GLU A CA 1
ATOM 658 C C . GLU A 1 93 ? 9.727 3.425 -4.675 1.00 69.62 93 GLU A C 1
ATOM 660 O O . GLU A 1 93 ? 9.192 4.111 -3.804 1.00 69.62 93 GLU A O 1
ATOM 665 N N . ILE A 1 94 ? 9.675 2.086 -4.654 1.00 71.75 94 ILE A N 1
ATOM 666 C CA . ILE A 1 94 ? 8.982 1.324 -3.601 1.00 71.75 94 ILE A CA 1
ATOM 667 C C . ILE A 1 94 ? 9.590 1.631 -2.226 1.00 71.75 94 ILE A C 1
ATOM 669 O O . ILE A 1 94 ? 8.854 1.878 -1.272 1.00 71.75 94 ILE A O 1
ATOM 673 N N . LEU A 1 95 ? 10.920 1.672 -2.122 1.00 73.75 95 LEU A N 1
ATOM 674 C CA . LEU A 1 95 ? 11.629 1.926 -0.866 1.00 73.75 95 LEU A CA 1
ATOM 675 C C . LEU A 1 95 ? 11.372 3.352 -0.346 1.00 73.75 95 LEU A C 1
ATOM 677 O O . LEU A 1 95 ? 11.080 3.539 0.835 1.00 73.75 95 LEU A O 1
ATOM 681 N N . VAL A 1 96 ? 11.400 4.353 -1.231 1.00 79.38 96 VAL A N 1
ATOM 682 C CA . VAL A 1 96 ? 11.095 5.752 -0.886 1.00 79.38 96 VAL A CA 1
ATOM 683 C C . VAL A 1 96 ? 9.644 5.896 -0.422 1.00 79.38 96 VAL A C 1
ATOM 685 O O . VAL A 1 96 ? 9.393 6.542 0.594 1.00 79.38 96 VAL A O 1
ATOM 688 N N . ILE A 1 97 ? 8.690 5.261 -1.110 1.00 74.06 97 ILE A N 1
ATOM 689 C CA . ILE A 1 97 ? 7.271 5.286 -0.722 1.00 74.06 97 ILE A CA 1
ATOM 690 C C . ILE A 1 97 ? 7.072 4.615 0.641 1.00 74.06 97 ILE A C 1
ATOM 692 O O . ILE A 1 97 ? 6.402 5.181 1.505 1.00 74.06 97 ILE A O 1
ATOM 696 N N . ALA A 1 98 ? 7.678 3.447 0.866 1.00 73.88 98 ALA A N 1
ATOM 697 C CA . ALA A 1 98 ? 7.601 2.745 2.144 1.00 73.88 98 ALA A CA 1
ATOM 698 C C . ALA A 1 98 ? 8.162 3.598 3.295 1.00 73.88 98 ALA A C 1
ATOM 700 O O . ALA A 1 98 ? 7.531 3.701 4.348 1.00 73.88 98 ALA A O 1
ATOM 701 N N . ALA A 1 99 ? 9.296 4.275 3.079 1.00 78.19 99 ALA A N 1
ATOM 702 C CA . ALA A 1 99 ? 9.870 5.202 4.052 1.00 78.19 99 ALA A CA 1
ATOM 703 C C . ALA A 1 99 ? 8.938 6.393 4.331 1.00 78.19 99 ALA A C 1
ATOM 705 O O . ALA A 1 99 ? 8.736 6.761 5.488 1.00 78.19 99 ALA A O 1
ATOM 706 N N . PHE A 1 100 ? 8.321 6.965 3.294 1.00 82.56 100 PHE A N 1
ATOM 707 C CA . PHE A 1 100 ? 7.394 8.088 3.438 1.00 82.56 100 PHE A CA 1
ATOM 708 C C . PHE A 1 100 ? 6.140 7.701 4.231 1.00 82.56 100 PHE A C 1
ATOM 710 O O . PHE A 1 100 ? 5.711 8.447 5.108 1.00 82.56 100 PHE A O 1
ATOM 717 N N . ILE A 1 101 ? 5.585 6.510 3.977 1.00 77.31 101 ILE A N 1
ATOM 718 C CA . ILE A 1 101 ? 4.448 5.970 4.736 1.00 77.31 101 ILE A CA 1
ATOM 719 C C . ILE A 1 101 ? 4.852 5.731 6.192 1.00 77.31 101 ILE A C 1
ATOM 721 O O . ILE A 1 101 ? 4.115 6.120 7.094 1.00 77.31 101 ILE A O 1
ATOM 725 N N . TRP A 1 102 ? 6.029 5.149 6.440 1.00 77.31 102 TRP A N 1
ATOM 726 C CA . TRP A 1 102 ? 6.522 4.920 7.799 1.00 77.31 102 TRP A CA 1
ATOM 727 C C . TRP A 1 102 ? 6.638 6.227 8.587 1.00 77.31 102 TRP A C 1
ATOM 729 O O . TRP A 1 102 ? 6.120 6.336 9.699 1.00 77.31 102 TRP A O 1
ATOM 739 N N . ILE A 1 103 ? 7.277 7.238 7.990 1.00 83.38 103 ILE A N 1
ATOM 740 C CA . ILE A 1 103 ? 7.424 8.571 8.583 1.00 83.38 103 ILE A CA 1
ATOM 741 C C . ILE A 1 103 ? 6.051 9.212 8.792 1.00 83.38 103 ILE A C 1
ATOM 743 O O . ILE A 1 103 ? 5.793 9.741 9.869 1.00 83.38 103 ILE A O 1
ATOM 747 N N . GLY A 1 104 ? 5.154 9.126 7.807 1.00 81.62 104 GLY A N 1
ATOM 748 C CA . GLY A 1 104 ? 3.797 9.661 7.891 1.00 81.62 104 GLY A CA 1
ATOM 749 C C . GLY A 1 104 ? 2.987 9.047 9.033 1.00 81.62 104 GLY A C 1
ATOM 750 O O . GLY A 1 104 ? 2.342 9.776 9.779 1.00 81.62 104 GLY A O 1
ATOM 751 N N . VAL A 1 105 ? 3.073 7.729 9.236 1.00 79.69 105 VAL A N 1
ATOM 752 C CA . VAL A 1 105 ? 2.416 7.034 10.356 1.00 79.69 105 VAL A CA 1
ATOM 753 C C . VAL A 1 105 ? 3.010 7.465 11.699 1.00 79.69 105 VAL A C 1
ATOM 755 O O . VAL A 1 105 ? 2.267 7.714 12.650 1.00 79.69 105 VAL A O 1
ATOM 758 N N . LEU A 1 106 ? 4.337 7.596 11.788 1.00 80.56 106 LEU A N 1
ATOM 759 C CA . LEU A 1 106 ? 5.007 8.075 13.000 1.00 80.56 106 LEU A CA 1
ATOM 760 C C . LEU A 1 106 ? 4.596 9.513 13.340 1.00 80.56 106 LEU A C 1
ATOM 762 O O . LEU A 1 106 ? 4.237 9.798 14.484 1.00 80.56 106 LEU A O 1
ATOM 766 N N . ALA A 1 107 ? 4.607 10.395 12.338 1.00 84.25 107 ALA A N 1
ATOM 767 C CA . ALA A 1 107 ? 4.211 11.790 12.460 1.00 84.25 107 ALA A CA 1
ATOM 768 C C . ALA A 1 107 ? 2.733 11.914 12.845 1.00 84.25 107 ALA A C 1
ATOM 770 O O . ALA A 1 107 ? 2.407 12.652 13.770 1.00 84.25 107 ALA A O 1
ATOM 771 N N . ALA A 1 108 ? 1.846 11.140 12.213 1.00 80.69 108 ALA A N 1
ATOM 772 C CA . ALA A 1 108 ? 0.427 11.108 12.552 1.00 80.69 108 ALA A CA 1
ATOM 773 C C . ALA A 1 108 ? 0.205 10.683 14.008 1.00 80.69 108 ALA A C 1
ATOM 775 O O . ALA A 1 108 ? -0.583 11.313 14.710 1.00 80.69 108 ALA A O 1
ATOM 776 N N . LYS A 1 109 ? 0.931 9.667 14.494 1.00 79.62 109 LYS A N 1
ATOM 777 C CA . LYS A 1 109 ? 0.853 9.223 15.893 1.00 79.62 109 LYS A CA 1
ATOM 778 C C . LYS A 1 109 ? 1.317 10.314 16.865 1.00 79.62 109 LYS A C 1
ATOM 780 O O . LYS A 1 109 ? 0.662 10.540 17.878 1.00 79.62 109 LYS A O 1
ATOM 785 N N . TRP A 1 110 ? 2.410 11.006 16.542 1.00 83.44 110 TRP A N 1
ATOM 786 C CA . TRP A 1 110 ? 2.940 12.118 17.340 1.00 83.44 110 TRP A CA 1
ATOM 787 C C . TRP A 1 110 ? 1.989 13.315 17.384 1.00 83.44 110 TRP A C 1
ATOM 789 O O . TRP A 1 110 ? 1.666 13.804 18.461 1.00 83.44 110 TRP A O 1
ATOM 799 N N .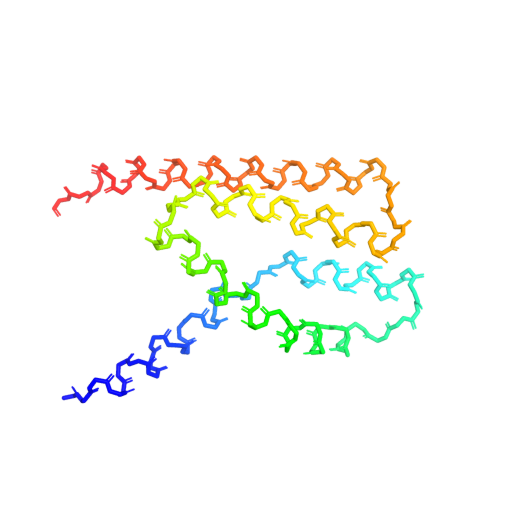 ILE A 1 111 ? 1.503 13.759 16.225 1.00 83.50 111 ILE A N 1
ATOM 800 C CA . ILE A 1 111 ? 0.603 14.912 16.118 1.00 83.50 111 ILE A CA 1
ATOM 801 C C . ILE A 1 111 ? -0.738 14.600 16.783 1.00 83.50 111 ILE A C 1
ATOM 803 O O . ILE A 1 111 ? -1.244 15.422 17.538 1.00 83.50 111 ILE A O 1
ATOM 807 N N . SER A 1 112 ? -1.287 13.398 16.580 1.00 77.88 112 SER A N 1
ATOM 808 C CA . SER A 1 112 ? -2.541 12.990 17.230 1.00 77.88 112 SER A CA 1
ATOM 809 C C . SER A 1 112 ? -2.406 12.930 18.753 1.00 77.88 112 SER A C 1
ATOM 811 O O . SER A 1 112 ? -3.353 13.253 19.458 1.00 77.88 112 SER A O 1
ATOM 813 N N . SER A 1 113 ? -1.222 12.574 19.267 1.00 74.12 113 SER A N 1
ATOM 814 C CA . SER A 1 113 ? -0.919 12.623 20.703 1.00 74.12 113 SER A CA 1
ATOM 815 C C . SER A 1 113 ? -0.745 14.046 21.242 1.00 74.12 113 SER A C 1
ATOM 817 O O . SER A 1 113 ? -0.848 14.241 22.448 1.00 74.12 113 SER A O 1
ATOM 819 N N . LEU A 1 114 ? -0.437 15.023 20.385 1.00 76.69 114 LEU A N 1
ATOM 820 C CA . LEU A 1 114 ? -0.301 16.431 20.764 1.00 76.69 114 LEU A CA 1
ATOM 821 C C . LEU A 1 114 ? -1.650 17.164 20.728 1.00 76.69 114 LEU A C 1
ATOM 823 O O . LEU A 1 114 ? -1.854 18.123 21.463 1.00 76.69 114 LEU A O 1
ATOM 827 N N . ILE A 1 115 ? -2.558 16.709 19.860 1.00 76.88 115 ILE A N 1
ATOM 828 C CA . ILE A 1 115 ? -3.876 17.307 19.621 1.00 76.88 115 ILE A CA 1
ATOM 829 C C . ILE A 1 115 ? -4.995 16.668 20.447 1.00 76.88 115 ILE A C 1
ATOM 831 O O . ILE A 1 115 ? -6.115 17.170 20.408 1.00 76.88 115 ILE A O 1
ATOM 835 N N . SER A 1 116 ? -4.715 15.594 21.197 1.00 53.69 116 SER A N 1
ATOM 836 C CA . SER A 1 116 ? -5.661 15.014 22.155 1.00 53.69 116 SER A CA 1
ATOM 837 C C . SER A 1 116 ? -5.907 15.979 23.326 1.00 53.69 116 SER A C 1
ATOM 839 O O . SER A 1 116 ? -5.313 15.843 24.397 1.00 53.69 116 SER A O 1
ATOM 841 N N . VAL A 1 117 ? -6.740 16.985 23.061 1.00 47.22 117 VAL A N 1
ATOM 842 C CA . VAL A 1 117 ? -7.538 17.765 24.014 1.00 47.22 117 VAL A CA 1
ATOM 843 C C . VAL A 1 117 ? -8.792 16.972 24.356 1.00 47.22 117 VAL A C 1
ATOM 845 O O . VAL A 1 117 ? -9.361 16.354 23.426 1.00 47.22 117 VAL A O 1
#

Secondary structure (DSSP, 8-state):
--HHHHHHHHHHHHHHHH--HHHHHHHHHHHHHHT--HHHHHHHHHHHHHHHHHHHHHHHHHHHHHHHHHHHHHHHHHHHHHTT---HHHHHHHHHHHHHHHHHHHHHHHHHHHH--

Foldseek 3Di:
DDPVVVVVVVVVVVVVVVPDVVLLVVLVVLCVVVVHDSVVCSVVVVVVCVVVVVVLVVCCVPVNDVSSLVVVLVVLVVVCVVSVVPDPVSVVVSVVVSVVVVVVVVVCVVVVVVPPD

Sequence (117 aa):
MGKLLLEVIASVAFAFFVMCPRIAGMCAVLAKTGGLNPYLVALVGTLIASPLMALMVYLTVNFGVHAAIIAAVLTDVVAALAMGTFTVKAAVEILVIAAFIWIGVLAAKWISSLISV

pLDDT: mean 76.88, std 7.35, range [47.22, 86.56]